Protein AF-A0A843FE15-F1 (afdb_monomer_lite)

pLDDT: mean 94.06, std 6.49, range [65.5, 98.5]

Structure (mmCIF, N/CA/C/O backbone):
data_AF-A0A843FE15-F1
#
_entry.id   AF-A0A843FE15-F1
#
loop_
_atom_site.group_PDB
_atom_site.id
_atom_site.type_symbol
_atom_site.label_atom_id
_atom_site.label_alt_id
_atom_site.label_comp_id
_atom_site.label_asym_id
_atom_site.label_entity_id
_atom_site.label_seq_id
_atom_site.pdbx_PDB_ins_code
_atom_site.Cartn_x
_atom_site.Cartn_y
_atom_site.Cartn_z
_atom_site.occupancy
_atom_site.B_iso_or_equiv
_atom_site.auth_seq_id
_atom_site.auth_comp_id
_atom_site.auth_asym_id
_atom_site.auth_atom_id
_atom_site.pdbx_PDB_model_num
ATOM 1 N N . MET A 1 1 ? -23.044 -0.122 15.854 1.00 65.50 1 MET A N 1
ATOM 2 C CA . MET A 1 1 ? -21.777 -0.347 15.126 1.00 65.50 1 MET A CA 1
ATOM 3 C C . MET A 1 1 ? -21.249 1.012 14.714 1.00 65.50 1 MET A C 1
ATOM 5 O O . MET A 1 1 ? -22.058 1.825 14.284 1.00 65.50 1 MET A O 1
ATOM 9 N N . ALA A 1 2 ? -19.96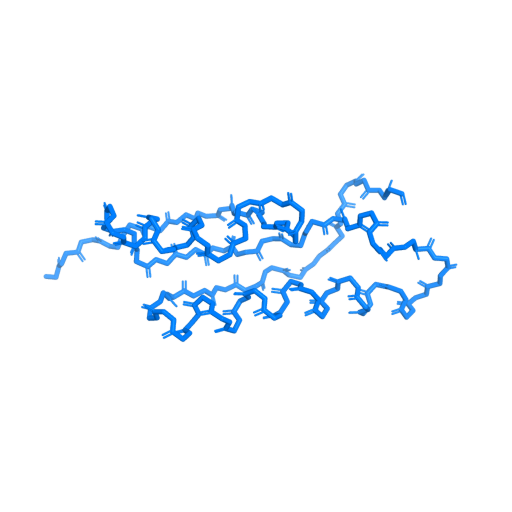2 1.287 14.921 1.00 83.69 2 ALA A N 1
ATOM 10 C CA . ALA A 1 2 ? -19.345 2.505 14.398 1.00 83.69 2 ALA A C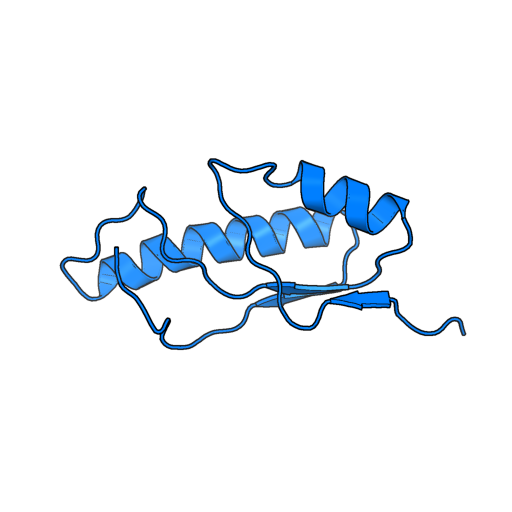A 1
ATOM 11 C C . ALA A 1 2 ? -19.237 2.411 12.865 1.00 83.69 2 ALA A C 1
ATOM 13 O O . ALA A 1 2 ? -19.094 1.307 12.334 1.00 83.69 2 ALA A O 1
ATOM 14 N N . LEU A 1 3 ? -19.342 3.545 12.169 1.00 92.69 3 LEU A N 1
ATOM 15 C CA . LEU A 1 3 ? -19.098 3.609 10.727 1.00 92.69 3 LEU A CA 1
ATOM 16 C C . LEU A 1 3 ? -17.602 3.361 10.456 1.00 92.69 3 LEU A C 1
ATOM 18 O O . LEU A 1 3 ? -16.777 3.889 11.205 1.00 92.69 3 LEU A O 1
ATOM 22 N N . PRO A 1 4 ? -17.236 2.563 9.437 1.00 95.50 4 PRO A N 1
ATOM 23 C CA . PRO A 1 4 ? -15.836 2.351 9.088 1.00 95.50 4 PRO A CA 1
ATOM 24 C C . PRO A 1 4 ? -15.197 3.652 8.583 1.00 95.50 4 PRO A C 1
ATOM 26 O O . PRO A 1 4 ? -15.820 4.396 7.827 1.00 95.50 4 PRO A O 1
ATOM 29 N N . ILE A 1 5 ? -13.947 3.895 8.978 1.00 97.88 5 ILE A N 1
ATOM 30 C CA . ILE A 1 5 ? -13.097 4.942 8.404 1.00 97.88 5 ILE A CA 1
ATOM 31 C C . ILE A 1 5 ? -12.263 4.262 7.325 1.00 97.88 5 ILE A C 1
ATOM 33 O O . ILE A 1 5 ? -11.277 3.582 7.620 1.00 97.88 5 ILE A O 1
ATOM 37 N N . TYR A 1 6 ? -12.731 4.381 6.087 1.00 98.06 6 TYR A N 1
ATOM 38 C CA . TYR A 1 6 ? -12.169 3.691 4.937 1.00 98.06 6 TYR A CA 1
ATOM 39 C C . TYR A 1 6 ? -11.545 4.692 3.965 1.00 98.06 6 TYR A C 1
ATOM 41 O O . TYR A 1 6 ? -12.181 5.688 3.628 1.00 98.06 6 TYR A O 1
ATOM 49 N N . ASP A 1 7 ? -10.313 4.429 3.534 1.00 98.12 7 ASP A N 1
ATOM 50 C CA . ASP A 1 7 ? -9.665 5.188 2.462 1.00 98.12 7 ASP A CA 1
ATOM 51 C C . ASP A 1 7 ? -9.900 4.490 1.116 1.00 98.12 7 ASP A C 1
ATOM 53 O O . ASP A 1 7 ? -9.399 3.391 0.864 1.00 98.12 7 ASP A O 1
ATOM 57 N N . ASP A 1 8 ? -10.685 5.120 0.248 1.00 97.50 8 ASP A N 1
ATOM 58 C CA . ASP A 1 8 ? -11.070 4.544 -1.040 1.00 97.50 8 ASP A CA 1
ATOM 59 C C . ASP A 1 8 ? -9.909 4.454 -2.044 1.00 97.50 8 ASP A C 1
ATOM 61 O O . ASP A 1 8 ? -10.030 3.732 -3.035 1.00 97.50 8 ASP A O 1
ATOM 65 N N . HIS A 1 9 ? -8.789 5.159 -1.829 1.00 96.94 9 HIS A N 1
ATOM 66 C CA . HIS A 1 9 ? -7.664 5.154 -2.767 1.00 96.94 9 HIS A CA 1
ATOM 67 C C . HIS A 1 9 ? -6.347 5.567 -2.097 1.00 96.94 9 HIS A C 1
ATOM 69 O O . HIS A 1 9 ? -6.014 6.750 -2.017 1.00 96.94 9 HIS A O 1
ATOM 75 N N . LEU A 1 10 ? -5.516 4.581 -1.750 1.00 96.38 10 LEU A N 1
ATOM 76 C CA . LEU A 1 10 ? -4.180 4.796 -1.190 1.00 96.38 10 LEU A CA 1
ATOM 77 C C . LEU A 1 10 ? -3.077 4.250 -2.105 1.00 96.38 10 LEU A C 1
ATOM 79 O O . LEU A 1 10 ? -3.211 3.179 -2.697 1.00 96.38 10 LEU A O 1
ATOM 83 N N . HIS A 1 11 ? -1.937 4.942 -2.128 1.00 95.75 11 HIS A N 1
ATOM 84 C CA . HIS A 1 11 ? -0.670 4.425 -2.645 1.00 95.75 11 HIS A CA 1
ATOM 85 C C . HIS A 1 11 ? 0.356 4.270 -1.522 1.00 95.75 11 HIS A C 1
ATOM 87 O O . HIS A 1 11 ? 0.485 5.138 -0.659 1.00 95.75 11 HIS A O 1
ATOM 93 N N . LEU A 1 12 ? 1.140 3.192 -1.577 1.00 96.06 12 LEU A N 1
ATOM 94 C CA . LEU A 1 12 ? 2.298 2.974 -0.713 1.00 96.06 12 LEU A CA 1
ATOM 95 C C . LEU A 1 12 ? 3.544 2.761 -1.559 1.00 96.06 12 LEU A C 1
ATOM 97 O O . LEU A 1 12 ? 3.481 2.151 -2.626 1.00 96.06 12 LEU A O 1
ATOM 101 N N . SER A 1 13 ? 4.672 3.250 -1.049 1.00 94.88 13 SER A N 1
ATOM 102 C CA . SER A 1 13 ? 5.982 3.147 -1.685 1.00 94.88 13 SER A CA 1
ATOM 103 C C . SER A 1 13 ? 7.016 2.574 -0.713 1.00 94.88 13 SER A C 1
ATOM 105 O O . SER A 1 13 ? 7.043 3.020 0.443 1.00 94.88 13 SER A O 1
ATOM 107 N N . PRO A 1 14 ? 7.905 1.662 -1.162 1.00 94.00 14 PRO A N 1
ATOM 108 C CA . PRO A 1 14 ? 9.045 1.199 -0.371 1.00 94.00 14 PRO A CA 1
ATOM 109 C C . PRO A 1 14 ? 9.971 2.337 0.064 1.00 94.00 14 PRO A C 1
ATOM 111 O O . PRO A 1 14 ? 10.470 2.313 1.186 1.00 94.00 14 PRO A O 1
ATOM 114 N N . SER A 1 15 ? 10.147 3.347 -0.794 1.00 93.12 15 SER A N 1
ATOM 115 C CA . SER A 1 15 ? 10.949 4.550 -0.531 1.00 93.12 15 SER A CA 1
ATOM 116 C C . SER A 1 15 ? 10.221 5.618 0.297 1.00 93.12 15 SER A C 1
ATOM 118 O O . SER A 1 15 ? 10.826 6.616 0.689 1.00 93.12 15 SER A O 1
ATOM 120 N N . GLY A 1 16 ? 8.924 5.431 0.560 1.00 93.50 16 GLY A N 1
ATOM 121 C CA . GLY A 1 16 ? 8.120 6.318 1.394 1.00 93.50 16 GLY A CA 1
ATOM 122 C C . GLY A 1 16 ? 8.133 5.918 2.870 1.00 93.50 16 GLY A C 1
ATOM 123 O O . GLY A 1 16 ? 9.045 5.269 3.372 1.00 93.50 16 GLY A O 1
ATOM 124 N N . ARG A 1 17 ? 7.059 6.275 3.581 1.00 95.44 17 ARG A N 1
ATOM 125 C CA . ARG A 1 17 ? 6.867 5.896 4.993 1.00 95.44 17 ARG A CA 1
ATOM 126 C C . ARG A 1 17 ? 6.448 4.435 5.186 1.00 95.44 17 ARG A C 1
ATOM 128 O O . ARG A 1 17 ? 6.418 3.965 6.320 1.00 95.44 17 ARG A O 1
ATOM 135 N N . ASN A 1 18 ? 6.168 3.721 4.092 1.00 94.19 18 ASN A N 1
ATOM 136 C CA . ASN A 1 18 ? 5.950 2.277 4.090 1.00 94.19 18 ASN A CA 1
ATOM 137 C C . ASN A 1 18 ? 4.868 1.872 5.132 1.00 94.19 18 ASN A C 1
ATOM 139 O O . ASN A 1 18 ? 3.878 2.589 5.292 1.00 94.19 18 ASN A O 1
ATOM 143 N N . ILE A 1 19 ? 5.041 0.763 5.857 1.00 96.69 19 ILE A N 1
ATOM 144 C CA . ILE A 1 19 ? 4.098 0.249 6.862 1.00 96.69 19 ILE A CA 1
ATOM 145 C C . ILE A 1 19 ? 3.848 1.238 8.010 1.00 96.69 19 ILE A C 1
ATOM 147 O O . ILE A 1 19 ? 2.773 1.208 8.608 1.00 96.69 19 ILE A O 1
ATOM 151 N N . GLU A 1 20 ? 4.774 2.154 8.309 1.00 98.00 20 GLU A N 1
ATOM 152 C CA . GLU A 1 20 ? 4.555 3.152 9.366 1.00 98.00 20 GLU A CA 1
ATOM 153 C C . GLU A 1 20 ? 3.369 4.074 9.047 1.00 98.00 20 GLU A C 1
ATOM 155 O O . GLU A 1 20 ? 2.616 4.428 9.950 1.00 98.00 20 GLU A O 1
ATOM 160 N N . ALA A 1 21 ? 3.118 4.378 7.766 1.00 97.88 21 ALA A N 1
ATOM 161 C CA . ALA A 1 21 ? 1.927 5.132 7.367 1.00 97.88 21 ALA A CA 1
ATOM 162 C C . ALA A 1 21 ? 0.623 4.394 7.720 1.00 97.88 21 ALA A C 1
ATOM 164 O O . ALA A 1 21 ? -0.341 5.012 8.167 1.00 97.88 21 ALA A O 1
ATOM 165 N N . LEU A 1 22 ? 0.599 3.065 7.569 1.00 98.00 22 LEU A N 1
ATOM 166 C CA . LEU A 1 22 ? -0.562 2.243 7.918 1.00 98.00 22 LEU A CA 1
ATOM 167 C C . LEU A 1 22 ? -0.775 2.157 9.432 1.00 98.00 22 LEU A C 1
ATOM 169 O O . LEU A 1 22 ? -1.916 2.171 9.896 1.00 98.00 22 LEU A O 1
ATOM 173 N N . LYS A 1 23 ? 0.313 2.084 10.209 1.00 98.44 23 LYS A N 1
ATOM 174 C CA . LYS A 1 23 ? 0.244 2.103 11.677 1.00 98.44 23 LYS A CA 1
ATOM 175 C C . LYS A 1 23 ? -0.355 3.408 12.185 1.00 98.44 23 LYS A C 1
ATOM 177 O O . LYS A 1 23 ? -1.209 3.367 13.066 1.00 98.44 23 LYS A O 1
ATOM 182 N N . GLU A 1 24 ? 0.049 4.537 11.612 1.00 98.12 24 GLU A N 1
ATOM 183 C CA . GLU A 1 24 ? -0.506 5.844 11.965 1.00 98.12 24 GLU A CA 1
ATOM 184 C C . GLU A 1 24 ? -1.962 5.986 11.540 1.00 98.12 24 GLU A C 1
ATOM 186 O O . GLU A 1 24 ? -2.790 6.353 12.366 1.00 98.12 24 GLU A O 1
ATOM 191 N N . PHE A 1 25 ? -2.307 5.602 10.306 1.00 98.12 25 PHE A N 1
ATOM 192 C CA . PHE A 1 25 ? -3.701 5.598 9.855 1.00 98.12 25 PHE A CA 1
ATOM 193 C C . PHE A 1 25 ? -4.602 4.810 10.813 1.00 98.12 25 PHE A C 1
ATOM 195 O O . PHE A 1 25 ? -5.658 5.291 11.222 1.00 98.12 25 PHE A O 1
ATOM 202 N N . LYS A 1 26 ? -4.153 3.623 11.238 1.00 98.19 26 LYS A N 1
ATOM 203 C CA . LYS A 1 26 ? -4.863 2.815 12.232 1.00 98.19 26 LYS A CA 1
ATOM 204 C C . LYS A 1 26 ? -4.941 3.503 13.600 1.00 98.19 26 LYS A C 1
ATOM 206 O O . LYS A 1 26 ? -5.989 3.443 14.241 1.00 98.19 26 LYS A O 1
ATOM 211 N N . ALA A 1 27 ? -3.853 4.115 14.070 1.00 98.19 27 ALA A N 1
ATOM 212 C CA . ALA A 1 27 ? -3.809 4.805 15.362 1.00 98.19 27 ALA A CA 1
ATOM 213 C C . ALA A 1 27 ? -4.799 5.982 15.427 1.00 98.19 27 ALA A C 1
ATOM 215 O O . ALA A 1 27 ? -5.415 6.196 16.468 1.00 98.19 27 ALA A O 1
ATOM 216 N N . GLU A 1 28 ? -5.022 6.659 14.299 1.00 97.94 28 GLU A N 1
ATOM 217 C CA . GLU A 1 28 ? -6.007 7.739 14.141 1.00 97.94 28 GLU A CA 1
ATOM 218 C C . GLU A 1 28 ? -7.446 7.231 13.887 1.00 97.94 28 GLU A C 1
ATOM 220 O O . GLU A 1 28 ? -8.361 8.013 13.634 1.00 97.94 28 GLU A O 1
ATOM 225 N N . GLY A 1 29 ? -7.678 5.915 13.975 1.00 97.38 29 GLY A N 1
ATOM 226 C CA . GLY A 1 29 ? -9.005 5.296 13.882 1.00 97.38 29 GLY A CA 1
ATOM 227 C C . GLY A 1 29 ? -9.359 4.699 12.518 1.00 97.38 29 GLY A C 1
ATOM 228 O O . GLY A 1 29 ? -10.470 4.193 12.354 1.00 97.38 29 GLY A O 1
ATOM 229 N N . GLY A 1 30 ? -8.437 4.714 11.555 1.00 98.12 30 GLY A N 1
ATOM 230 C CA . GLY A 1 30 ? -8.597 4.064 10.257 1.00 98.12 30 GLY A CA 1
ATOM 231 C C . GLY A 1 30 ? -8.893 2.567 10.377 1.00 98.12 30 GLY A C 1
ATOM 232 O O . GLY A 1 30 ? -8.286 1.857 11.183 1.00 98.12 30 GLY A O 1
ATOM 233 N N . THR A 1 31 ? -9.834 2.069 9.573 1.00 98.06 31 THR A N 1
ATOM 234 C CA . THR A 1 31 ? -10.318 0.680 9.656 1.00 98.06 31 THR A CA 1
ATOM 235 C C . THR A 1 31 ? -10.081 -0.133 8.387 1.00 98.06 31 THR A C 1
ATOM 237 O O . THR A 1 31 ? -10.034 -1.365 8.449 1.00 98.06 31 THR A O 1
ATOM 240 N N . GLY A 1 32 ? -9.920 0.512 7.233 1.00 98.12 32 GLY A N 1
ATOM 241 C CA . GLY A 1 32 ? -9.637 -0.172 5.977 1.00 98.12 32 GLY A CA 1
ATOM 242 C C . GLY A 1 32 ? -9.249 0.775 4.852 1.00 98.12 32 GLY A C 1
ATOM 243 O O . GLY A 1 32 ? -9.342 1.989 5.003 1.00 98.12 32 GLY A O 1
ATOM 244 N N . LEU A 1 33 ? -8.780 0.206 3.746 1.00 98.44 33 LEU A N 1
ATOM 245 C CA . LEU A 1 33 ? -8.383 0.966 2.565 1.00 98.44 33 LEU A CA 1
ATOM 246 C C . LEU A 1 33 ? -8.374 0.119 1.288 1.00 98.44 33 LEU A C 1
ATOM 248 O O . LEU A 1 33 ? -8.223 -1.108 1.339 1.00 98.44 33 LEU A O 1
ATOM 252 N N . THR A 1 34 ? -8.495 0.780 0.140 1.00 98.31 34 THR A N 1
ATOM 253 C CA . THR A 1 34 ? -8.162 0.201 -1.164 1.00 98.31 34 THR A CA 1
ATOM 254 C C . THR A 1 34 ? -6.754 0.635 -1.550 1.00 98.31 34 THR A C 1
ATOM 256 O O . THR A 1 34 ? -6.484 1.807 -1.803 1.00 98.31 34 THR A O 1
ATOM 259 N N . LEU A 1 35 ? -5.839 -0.332 -1.583 1.00 97.81 35 LEU A N 1
ATOM 260 C CA . LEU A 1 35 ? -4.463 -0.131 -2.000 1.00 97.81 35 LEU A CA 1
ATOM 261 C C . LEU A 1 35 ? -4.383 -0.253 -3.519 1.00 97.81 35 LEU A C 1
ATOM 263 O O . LEU A 1 35 ? -4.622 -1.324 -4.085 1.00 97.81 35 LEU A O 1
ATOM 267 N N . VAL A 1 36 ? -4.034 0.848 -4.171 1.00 96.62 36 VAL A N 1
ATOM 268 C CA . VAL A 1 36 ? -3.875 0.923 -5.619 1.00 96.62 36 VAL A CA 1
ATOM 269 C C . VAL A 1 36 ? -2.392 0.822 -5.952 1.00 96.62 36 VAL A C 1
ATOM 271 O O . VAL A 1 36 ? -1.564 1.508 -5.347 1.00 96.62 36 VAL A O 1
ATOM 274 N N . ASN A 1 37 ? -2.048 -0.041 -6.912 1.00 94.75 37 ASN A N 1
ATOM 275 C CA . ASN A 1 37 ? -0.664 -0.227 -7.341 1.00 94.75 37 ASN A CA 1
ATOM 276 C C . ASN A 1 37 ? -0.052 1.112 -7.766 1.00 94.75 37 ASN A C 1
ATOM 278 O O . ASN A 1 37 ? -0.631 1.823 -8.585 1.00 94.75 37 ASN A O 1
ATOM 282 N N . LEU A 1 38 ? 1.114 1.435 -7.218 1.00 93.56 38 LEU A N 1
ATOM 283 C CA . LEU A 1 38 ? 1.947 2.542 -7.669 1.00 93.56 38 LEU A CA 1
ATOM 284 C C . LEU A 1 38 ? 3.031 1.957 -8.590 1.00 93.56 38 LEU A C 1
ATOM 286 O O . LEU A 1 38 ? 3.627 0.948 -8.221 1.00 93.56 38 LEU A O 1
ATOM 290 N N . PRO A 1 39 ? 3.326 2.540 -9.764 1.00 90.88 39 PRO A N 1
ATOM 291 C CA . PRO A 1 39 ? 4.520 2.180 -10.515 1.00 90.88 39 PRO A CA 1
ATOM 292 C C . PRO A 1 39 ? 5.757 2.438 -9.656 1.00 90.88 39 PRO A C 1
ATOM 294 O O . PRO A 1 39 ? 5.982 3.559 -9.193 1.00 90.88 39 PRO A O 1
ATOM 297 N N . TYR A 1 40 ? 6.532 1.388 -9.420 1.00 92.12 40 TYR A N 1
ATOM 298 C CA . TYR A 1 40 ? 7.692 1.418 -8.539 1.00 92.12 40 TYR A CA 1
ATOM 299 C C . TYR A 1 40 ? 8.958 1.688 -9.357 1.00 92.12 40 TYR A C 1
ATOM 301 O O . TYR A 1 40 ? 9.246 0.899 -10.255 1.00 92.12 40 TYR A O 1
ATOM 309 N N . PRO A 1 41 ? 9.749 2.740 -9.062 1.00 90.19 41 PRO A N 1
ATOM 310 C CA . PRO A 1 41 ? 11.062 2.943 -9.686 1.00 90.19 41 PRO A CA 1
ATOM 311 C C . PRO A 1 41 ? 12.004 1.737 -9.539 1.00 90.19 41 PRO A C 1
ATOM 313 O O . PRO A 1 41 ? 12.923 1.557 -10.331 1.00 90.19 41 PRO A O 1
ATOM 316 N N . GLU A 1 42 ? 11.780 0.912 -8.516 1.00 89.00 42 GLU A N 1
ATOM 317 C CA . GLU A 1 42 ? 12.497 -0.332 -8.251 1.00 89.00 42 GLU A CA 1
ATOM 318 C C . GLU A 1 42 ? 12.228 -1.421 -9.308 1.00 89.00 42 GLU A C 1
ATOM 320 O O . GLU A 1 42 ? 12.993 -2.382 -9.404 1.00 89.00 42 GLU A O 1
ATOM 325 N N . VAL A 1 43 ? 11.157 -1.283 -10.098 1.00 93.06 43 VAL A N 1
ATOM 326 C CA . VAL A 1 43 ? 10.741 -2.240 -11.126 1.00 93.06 43 VAL A CA 1
ATOM 327 C C . VAL A 1 43 ? 10.570 -1.516 -12.459 1.00 93.06 43 VAL A C 1
ATOM 329 O O . VAL A 1 43 ? 9.503 -0.997 -12.779 1.00 93.06 43 VAL A O 1
ATOM 332 N N . GLN A 1 44 ? 11.629 -1.515 -13.265 1.00 92.94 44 GLN A N 1
ATOM 333 C CA . GLN A 1 44 ? 11.544 -1.048 -14.644 1.00 92.94 44 GLN A CA 1
ATOM 334 C C . GLN A 1 44 ? 10.699 -2.024 -15.472 1.00 92.94 44 GLN A C 1
ATOM 336 O O . GLN A 1 44 ? 10.989 -3.219 -15.507 1.00 92.94 44 GLN A O 1
ATOM 341 N N . ILE A 1 45 ? 9.674 -1.513 -16.156 1.00 91.81 45 ILE A N 1
ATOM 342 C CA . ILE A 1 45 ? 8.788 -2.330 -16.989 1.00 91.81 45 ILE A CA 1
ATOM 343 C C . ILE A 1 45 ? 9.368 -2.451 -18.399 1.00 91.81 45 ILE A C 1
ATOM 345 O O . ILE A 1 45 ? 9.387 -1.484 -19.162 1.00 91.81 45 ILE A O 1
ATOM 349 N N . THR A 1 46 ? 9.827 -3.646 -18.756 1.00 93.75 46 THR A N 1
ATOM 350 C CA . THR A 1 46 ? 10.357 -3.973 -20.089 1.00 93.75 46 THR A CA 1
ATOM 351 C C . THR A 1 46 ? 9.576 -5.089 -20.776 1.00 93.75 46 THR A C 1
ATOM 353 O O . THR A 1 46 ? 9.510 -5.118 -22.007 1.00 93.75 46 THR A O 1
ATOM 356 N N . ASP A 1 47 ? 8.924 -5.956 -19.999 1.00 93.94 47 ASP A N 1
ATOM 357 C CA . ASP A 1 47 ? 8.014 -6.990 -20.482 1.00 93.94 47 ASP A CA 1
ATOM 358 C C . ASP A 1 47 ? 6.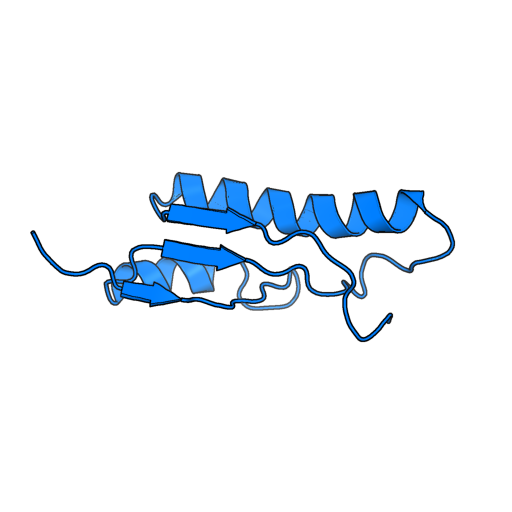806 -7.210 -19.542 1.00 93.94 47 ASP A C 1
ATOM 360 O O . ASP A 1 47 ? 6.586 -6.482 -18.573 1.00 93.94 47 ASP A O 1
ATOM 364 N N . GLY A 1 48 ? 5.966 -8.198 -19.871 1.00 90.25 48 GLY A N 1
ATOM 365 C CA . GLY A 1 48 ? 4.755 -8.514 -19.112 1.00 90.25 48 GLY A CA 1
ATOM 366 C C . GLY A 1 48 ? 5.006 -9.017 -17.684 1.00 90.25 48 GLY A C 1
ATOM 367 O O . GLY A 1 48 ? 4.208 -8.732 -16.791 1.00 90.25 48 GLY A O 1
ATOM 368 N N . GLU A 1 49 ? 6.103 -9.738 -17.445 1.00 93.94 49 GLU A N 1
ATOM 369 C CA . GLU A 1 49 ? 6.431 -10.295 -16.126 1.00 93.94 49 GLU A CA 1
ATOM 370 C C . GLU A 1 49 ? 6.886 -9.206 -15.149 1.00 93.94 49 GLU A C 1
ATOM 372 O O . GLU A 1 49 ? 6.729 -9.347 -13.934 1.00 93.94 49 GLU A O 1
ATOM 377 N N . ASP A 1 50 ? 7.381 -8.076 -15.650 1.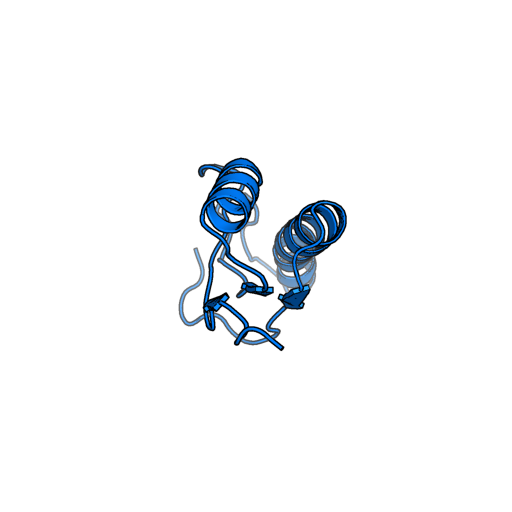00 93.94 50 ASP A N 1
ATOM 378 C CA . ASP A 1 50 ? 7.735 -6.938 -14.802 1.00 93.94 50 ASP A CA 1
ATOM 379 C C . ASP A 1 50 ? 6.506 -6.330 -14.102 1.00 93.94 50 ASP A C 1
ATOM 381 O O . ASP A 1 50 ? 6.603 -5.883 -12.957 1.00 93.94 50 ASP A O 1
ATOM 385 N N . PHE A 1 51 ? 5.313 -6.406 -14.706 1.00 93.06 51 PHE A N 1
ATOM 386 C CA . PHE A 1 51 ? 4.081 -6.014 -14.013 1.00 93.06 51 PHE A CA 1
ATOM 387 C C . PHE A 1 51 ? 3.811 -6.898 -12.801 1.00 93.06 51 PHE A C 1
ATOM 389 O O . PHE A 1 51 ? 3.437 -6.384 -11.749 1.00 93.06 51 PHE A O 1
ATOM 396 N N . ARG A 1 52 ? 4.032 -8.214 -12.915 1.00 94.19 52 ARG A N 1
ATOM 397 C CA . ARG A 1 52 ? 3.892 -9.132 -11.780 1.00 94.19 52 ARG A CA 1
ATOM 398 C C . ARG A 1 52 ? 4.842 -8.734 -10.651 1.00 94.19 52 ARG A C 1
ATOM 400 O O . ARG A 1 52 ? 4.381 -8.596 -9.526 1.00 94.19 52 ARG A O 1
ATOM 407 N N . LYS A 1 53 ? 6.109 -8.434 -10.958 1.00 95.06 53 LYS A N 1
ATOM 408 C CA . LYS A 1 53 ? 7.085 -7.956 -9.958 1.00 95.06 53 LYS A CA 1
ATOM 409 C C . LYS A 1 53 ? 6.635 -6.657 -9.277 1.00 95.06 53 LYS A C 1
ATOM 411 O O . LYS A 1 53 ? 6.771 -6.524 -8.064 1.00 95.06 53 LYS A O 1
ATOM 416 N N . SER A 1 54 ? 6.073 -5.708 -10.032 1.00 94.69 54 SER A N 1
ATOM 417 C CA . SER A 1 54 ? 5.511 -4.470 -9.469 1.00 94.69 54 SER A CA 1
ATOM 418 C C . SER A 1 54 ? 4.315 -4.762 -8.555 1.00 94.69 54 SER A C 1
ATOM 420 O O . SER A 1 54 ? 4.240 -4.214 -7.458 1.00 94.69 54 SER A O 1
ATOM 422 N N . TYR A 1 55 ? 3.413 -5.658 -8.956 1.00 95.88 55 TYR A N 1
ATOM 423 C CA . TYR A 1 55 ? 2.264 -6.042 -8.137 1.00 95.88 55 TYR A CA 1
ATOM 424 C C . TYR A 1 55 ? 2.649 -6.842 -6.893 1.00 95.88 55 TYR A C 1
ATOM 426 O O . TYR A 1 55 ? 1.992 -6.677 -5.869 1.00 95.88 55 TYR A O 1
ATOM 434 N N . ASP A 1 56 ? 3.710 -7.649 -6.935 1.00 96.19 56 ASP A N 1
ATOM 435 C CA . ASP A 1 56 ? 4.199 -8.380 -5.761 1.00 96.19 56 ASP A CA 1
ATOM 436 C C . ASP A 1 56 ? 4.576 -7.404 -4.627 1.00 96.19 56 ASP A C 1
ATOM 438 O O . ASP A 1 56 ? 4.257 -7.653 -3.466 1.00 96.19 56 ASP A O 1
ATOM 442 N N . ILE A 1 57 ? 5.148 -6.233 -4.945 1.00 96.25 57 ILE A N 1
ATOM 443 C CA . ILE A 1 57 ? 5.405 -5.167 -3.956 1.00 96.25 57 ILE A CA 1
ATOM 444 C C . ILE A 1 57 ? 4.088 -4.663 -3.342 1.00 96.25 57 ILE A C 1
ATOM 446 O O . ILE A 1 57 ? 3.962 -4.576 -2.118 1.00 96.25 57 ILE A O 1
ATOM 450 N N . THR A 1 58 ? 3.087 -4.372 -4.176 1.00 96.88 58 THR A N 1
ATOM 451 C CA . THR A 1 58 ? 1.761 -3.920 -3.722 1.00 96.88 58 THR A CA 1
ATOM 452 C C . THR A 1 58 ? 1.068 -4.972 -2.849 1.00 96.88 58 THR A C 1
ATOM 454 O O . THR A 1 58 ? 0.486 -4.642 -1.813 1.00 96.88 58 THR A O 1
ATOM 457 N N . VAL A 1 59 ? 1.134 -6.249 -3.233 1.00 97.25 59 VAL A N 1
ATOM 458 C CA . VAL A 1 59 ? 0.542 -7.359 -2.476 1.00 97.25 59 VAL A CA 1
ATOM 459 C C . VAL A 1 59 ? 1.231 -7.511 -1.124 1.00 97.25 59 VAL A C 1
ATOM 461 O O . VAL A 1 59 ? 0.530 -7.587 -0.117 1.00 97.25 59 VAL A O 1
ATOM 464 N N . ASN A 1 60 ? 2.563 -7.427 -1.068 1.00 97.44 60 ASN A N 1
ATOM 465 C CA . ASN A 1 60 ? 3.311 -7.482 0.190 1.00 97.44 60 ASN A CA 1
ATOM 4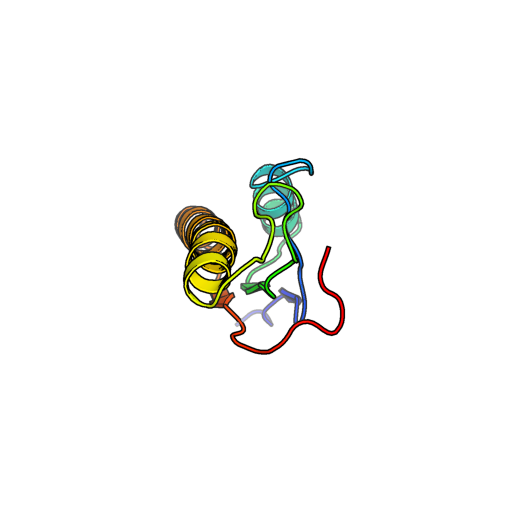66 C C . ASN A 1 60 ? 2.887 -6.367 1.164 1.00 97.44 60 ASN A C 1
ATOM 468 O O . ASN A 1 60 ? 2.713 -6.618 2.357 1.00 97.44 60 ASN A O 1
ATOM 472 N N . PHE A 1 61 ? 2.647 -5.141 0.678 1.00 97.81 61 PHE A N 1
ATOM 473 C CA . PHE A 1 61 ? 2.077 -4.079 1.519 1.00 97.81 61 PHE A CA 1
ATOM 474 C C . PHE A 1 61 ? 0.672 -4.406 2.008 1.00 97.81 61 PHE A C 1
ATOM 476 O O . PHE A 1 61 ? 0.344 -4.158 3.171 1.00 97.81 61 PHE A O 1
ATOM 483 N N . SER A 1 62 ? -0.165 -4.954 1.129 1.00 97.81 62 SER A N 1
ATOM 484 C CA . SER A 1 62 ? -1.516 -5.347 1.501 1.00 97.81 62 SER A CA 1
ATOM 485 C C . SER A 1 62 ? -1.520 -6.442 2.566 1.00 97.81 62 SER A C 1
ATOM 487 O O . SER A 1 62 ? -2.373 -6.403 3.449 1.00 97.81 62 SER A O 1
ATOM 489 N N . GLU A 1 63 ? -0.614 -7.412 2.488 1.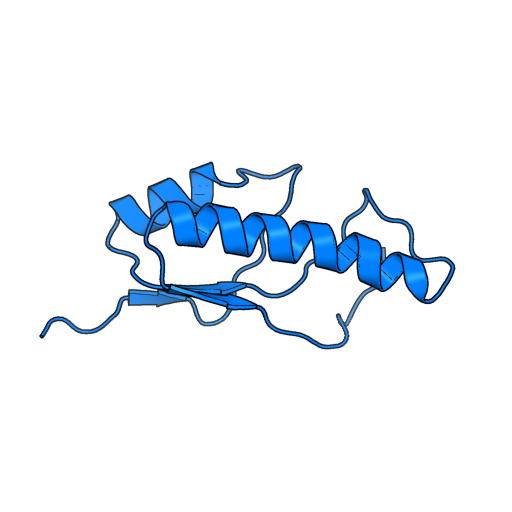00 98.31 63 GLU A N 1
ATOM 490 C CA . GLU A 1 63 ? -0.473 -8.483 3.475 1.00 98.31 63 GLU A CA 1
ATOM 491 C C . GLU A 1 63 ? 0.007 -7.933 4.817 1.00 98.31 63 GLU A C 1
ATOM 493 O O . GLU A 1 63 ? -0.679 -8.110 5.823 1.00 98.31 63 GLU A O 1
ATOM 498 N N . ALA A 1 64 ? 1.087 -7.150 4.823 1.00 98.06 64 ALA A N 1
ATOM 499 C CA . ALA A 1 64 ? 1.600 -6.520 6.037 1.00 98.06 64 ALA A CA 1
ATOM 500 C C . ALA A 1 64 ? 0.556 -5.610 6.713 1.00 98.06 64 ALA A C 1
ATOM 502 O O . ALA A 1 64 ? 0.408 -5.602 7.934 1.00 98.06 64 ALA A O 1
ATOM 503 N N . GLY A 1 65 ? -0.227 -4.858 5.938 1.00 98.19 65 GLY A N 1
ATOM 504 C CA . GLY A 1 65 ? -1.308 -4.043 6.488 1.00 98.19 65 GLY A CA 1
ATOM 505 C C . GLY A 1 65 ? -2.475 -4.863 7.056 1.00 98.19 65 GLY A C 1
ATOM 506 O O . GLY A 1 65 ? -3.074 -4.466 8.058 1.00 98.19 65 GLY A O 1
ATOM 507 N N . ARG A 1 66 ? -2.772 -6.038 6.484 1.00 98.50 66 ARG A N 1
ATOM 508 C CA . ARG A 1 66 ? -3.748 -6.983 7.056 1.00 98.50 66 ARG A CA 1
ATOM 509 C C . ARG A 1 66 ? -3.247 -7.596 8.362 1.00 98.50 66 ARG A C 1
ATOM 511 O O . ARG A 1 66 ? -4.050 -7.768 9.275 1.00 98.50 66 ARG A O 1
ATOM 518 N N . GLU A 1 67 ? -1.946 -7.848 8.506 1.00 98.31 67 GLU A N 1
ATOM 519 C CA . GLU A 1 67 ? -1.346 -8.274 9.784 1.00 98.31 67 GLU A CA 1
ATOM 520 C C . GLU A 1 67 ? -1.489 -7.204 10.878 1.00 98.31 67 GLU A C 1
ATOM 522 O O . GLU A 1 67 ? -1.641 -7.528 12.056 1.00 98.31 67 GLU A O 1
ATOM 527 N N . LEU A 1 68 ? -1.541 -5.921 10.498 1.00 97.69 68 LEU A N 1
ATOM 528 C CA . LEU A 1 68 ? -1.898 -4.833 11.412 1.00 97.69 68 LEU A CA 1
ATOM 529 C C . LEU A 1 68 ? -3.395 -4.800 11.755 1.00 97.69 68 LEU A C 1
ATOM 531 O O . LEU A 1 68 ? -3.794 -3.991 12.588 1.00 97.69 68 LEU A O 1
ATOM 535 N N . GLY A 1 69 ? -4.241 -5.641 11.161 1.00 97.88 69 GLY A N 1
ATOM 536 C CA . GLY A 1 69 ? -5.685 -5.680 11.400 1.00 97.88 69 GLY A CA 1
ATOM 537 C C . GLY A 1 69 ? -6.495 -4.638 10.622 1.00 97.88 69 GLY A C 1
ATOM 538 O O . GLY A 1 69 ? -7.623 -4.349 11.017 1.00 97.88 69 GLY A O 1
ATOM 539 N N . LEU A 1 70 ? -5.939 -4.058 9.553 1.00 98.38 70 LEU A N 1
ATOM 540 C CA . LEU A 1 70 ? -6.691 -3.219 8.614 1.00 98.38 70 LEU A CA 1
ATOM 541 C C . LEU A 1 70 ? -7.405 -4.080 7.564 1.00 98.38 70 LEU A C 1
ATOM 543 O O . LEU A 1 70 ? -6.860 -5.069 7.071 1.00 98.38 70 LEU A O 1
ATOM 547 N N . ASN A 1 71 ? -8.601 -3.659 7.153 1.00 98.25 71 ASN A N 1
ATOM 548 C CA . ASN A 1 71 ? -9.305 -4.263 6.022 1.00 98.25 71 ASN A CA 1
ATOM 549 C C . ASN A 1 71 ? -8.767 -3.698 4.701 1.00 98.25 71 ASN A C 1
ATOM 551 O O . ASN A 1 71 ? -9.181 -2.619 4.278 1.00 98.25 71 ASN A O 1
ATOM 555 N N . ILE A 1 72 ? -7.843 -4.412 4.054 1.00 98.38 72 ILE A N 1
ATOM 556 C CA . ILE A 1 72 ? -7.199 -3.947 2.816 1.00 98.38 72 ILE A CA 1
ATOM 557 C C . ILE A 1 72 ? -7.682 -4.731 1.598 1.00 98.38 72 ILE A C 1
ATOM 559 O O . ILE A 1 72 ? -7.544 -5.959 1.542 1.00 98.38 72 ILE A O 1
ATOM 563 N N . HIS A 1 73 ? -8.168 -4.005 0.594 1.00 98.00 73 HIS A N 1
ATOM 564 C CA . HIS A 1 73 ? -8.439 -4.513 -0.749 1.00 98.00 73 HIS A CA 1
ATOM 565 C C . HIS A 1 73 ? -7.345 -4.031 -1.703 1.00 98.00 73 HIS A C 1
ATOM 567 O O . HIS A 1 73 ? -6.924 -2.884 -1.619 1.00 98.00 73 HIS A O 1
ATOM 573 N N . THR A 1 74 ? -6.876 -4.890 -2.605 1.00 97.50 74 THR A N 1
ATOM 574 C CA . THR A 1 74 ? -5.877 -4.510 -3.614 1.00 97.50 74 THR A CA 1
ATOM 575 C C . THR A 1 74 ? -6.577 -4.287 -4.944 1.00 97.50 74 THR A C 1
ATOM 577 O O . THR A 1 74 ? -7.236 -5.197 -5.448 1.00 97.50 74 THR A O 1
ATOM 580 N N . ALA A 1 75 ? -6.443 -3.092 -5.514 1.00 95.69 75 ALA A N 1
ATOM 581 C CA . ALA A 1 75 ? -6.966 -2.806 -6.841 1.00 95.69 75 ALA A CA 1
ATOM 582 C C . ALA A 1 75 ? -6.030 -3.379 -7.914 1.00 95.69 75 ALA A C 1
ATOM 584 O O . ALA A 1 75 ? -4.815 -3.183 -7.858 1.00 95.69 75 ALA A O 1
ATOM 585 N N . VAL A 1 76 ? -6.609 -4.057 -8.906 1.00 92.00 76 VAL A N 1
ATOM 586 C CA . VAL A 1 76 ? -5.901 -4.557 -10.090 1.00 92.00 76 VAL A CA 1
ATOM 587 C C . VAL A 1 76 ? -6.401 -3.792 -11.305 1.00 92.00 76 VAL A C 1
ATOM 589 O O . VAL A 1 76 ? -7.599 -3.758 -11.580 1.00 92.00 76 VAL A O 1
ATOM 592 N N . GLY A 1 77 ? -5.483 -3.179 -12.039 1.00 87.62 77 GLY A N 1
ATOM 593 C CA . GLY A 1 77 ? -5.797 -2.410 -13.234 1.00 87.62 77 GLY A CA 1
ATOM 594 C C . GLY A 1 77 ? -4.576 -1.707 -13.826 1.00 87.62 77 GLY A C 1
ATOM 595 O O . GLY A 1 77 ? -3.493 -1.721 -13.233 1.00 87.62 77 GLY A O 1
ATOM 596 N N . PRO A 1 78 ? -4.725 -1.104 -15.014 1.00 81.31 78 PRO A N 1
ATOM 597 C CA . PRO A 1 78 ? -3.675 -0.288 -15.600 1.00 81.31 78 PRO A CA 1
ATOM 598 C C . PRO A 1 78 ? -3.444 0.966 -14.751 1.00 81.31 78 PRO A C 1
ATOM 600 O O . PRO A 1 78 ? -4.396 1.600 -14.294 1.00 81.31 78 PRO A O 1
ATOM 603 N N . TYR A 1 79 ? -2.181 1.349 -14.583 1.00 83.44 79 TYR A N 1
ATOM 604 C CA . TYR A 1 79 ? -1.830 2.659 -14.044 1.00 83.44 79 TYR A CA 1
ATOM 605 C C . TYR A 1 79 ? -1.681 3.658 -15.201 1.00 83.44 79 TYR A C 1
ATOM 607 O O . TYR A 1 79 ? -1.139 3.283 -16.242 1.00 83.44 79 TYR A O 1
ATOM 615 N N . PRO A 1 80 ? -2.131 4.919 -15.068 1.00 81.00 80 PRO A N 1
ATOM 616 C CA . PRO A 1 80 ? -2.090 5.887 -16.170 1.00 81.00 80 PRO A CA 1
ATOM 617 C C . PRO A 1 80 ? -0.673 6.284 -16.620 1.00 81.00 80 PRO A C 1
ATOM 619 O O . PRO A 1 80 ? -0.527 6.923 -17.659 1.00 81.00 80 PRO A O 1
ATOM 622 N N . ILE A 1 81 ? 0.359 5.946 -15.842 1.00 79.38 81 ILE A N 1
ATOM 623 C CA . ILE A 1 81 ? 1.761 6.316 -16.069 1.00 79.38 81 ILE A CA 1
ATOM 624 C C . ILE A 1 81 ? 2.646 5.079 -15.862 1.00 79.38 81 ILE A C 1
ATOM 626 O O . ILE A 1 81 ? 2.425 4.302 -14.937 1.00 79.38 81 ILE A O 1
ATOM 630 N N . LEU A 1 82 ? 3.659 4.913 -16.709 1.00 74.25 82 LEU A N 1
ATOM 631 C CA . LEU A 1 82 ? 4.777 3.992 -16.494 1.00 74.25 82 LEU A CA 1
ATOM 632 C C . LEU A 1 82 ? 6.019 4.841 -16.189 1.00 74.25 82 LEU A C 1
ATOM 634 O O . LEU A 1 82 ? 6.174 5.908 -16.790 1.00 74.25 82 LEU A O 1
ATOM 638 N N . LEU A 1 83 ? 6.840 4.402 -15.233 1.00 66.38 83 LEU A N 1
ATOM 639 C CA . LEU A 1 83 ? 8.120 5.037 -14.896 1.00 66.38 83 LEU A CA 1
ATOM 640 C C . LEU A 1 83 ? 9.268 4.382 -15.665 1.00 66.38 83 LEU A C 1
ATOM 642 O O . LEU A 1 83 ? 9.204 3.148 -15.870 1.00 66.38 83 LEU A O 1
#

Foldseek 3Di:
DDDAQEAAEDEDAPPPCQCVVLVVCVVVPHAAYEYEQDQYPVQADDDDVSVVVSVVVSVVSQVSSVVVRHHYHYDDDDDPDHD

Secondary structure (DSSP, 8-state):
-PPP-EEEEE---TTTTHHHHHHHHHHTT--EEEEEPPPPTTS--SSHHHHHHHHHHHHHHHHHHHHTT-EEEEE-S--S---

Radius of gyration: 13.39 Å; chains: 1; bounding box: 34×18×36 Å

Sequence (83 aa):
MALPIYDDHLHLSPSGRNIEALKEFKAEGGTGLTLVNLPYPEVQITDGEDFRKSYDITVNFSEAGRELGLNIHTAVGPYPILL